Protein AF-A0A392S689-F1 (afdb_monomer_lite)

Radius of gyration: 23.04 Å; chains: 1; bounding box: 51×35×61 Å

Sequence (93 aa):
YHWNAAPGYMRWYFQISHPYRRPLPPGDPPRLCEQEALFQEEAERKGAIATSLTTRINRMTRIAEDLLSSGELPEGSCARRDVQEIWEAENYA

Secondary structure (DSSP, 8-state):
--GGGSTTHHHHHHHHH-GGGPPPPTTSPPPPHHHHHHHHHHHHHHHHHHHHHHHHHHHHHHHHHHHHHSS-S-TT-HHHHHHHHHHHGGGG-

Structure (mmCIF, N/CA/C/O backbone):
data_AF-A0A392S689-F1
#
_entry.id   AF-A0A392S689-F1
#
loop_
_atom_site.group_PDB
_atom_site.id
_atom_site.type_symbol
_atom_site.label_atom_id
_atom_site.label_alt_id
_atom_site.label_comp_id
_atom_site.label_asym_id
_atom_site.label_entity_id
_atom_site.label_seq_id
_atom_site.pdbx_PDB_ins_code
_atom_site.Cartn_x
_atom_site.Cartn_y
_atom_site.Cartn_z
_atom_site.occupancy
_atom_site.B_iso_or_equiv
_atom_site.auth_seq_id
_atom_site.auth_comp_id
_atom_site.auth_asym_id
_atom_site.auth_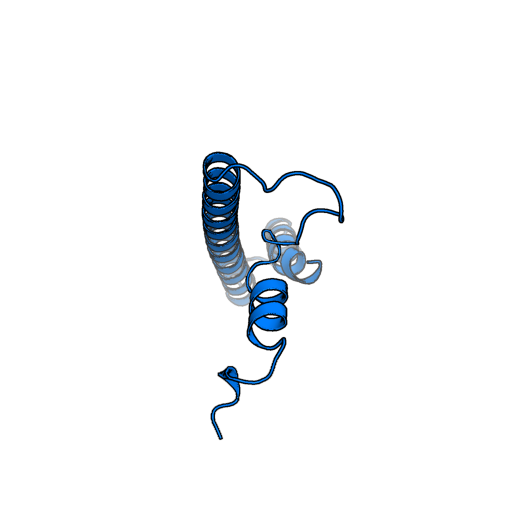atom_id
_atom_site.pdbx_PDB_model_num
ATOM 1 N N . TYR A 1 1 ? 31.447 -25.112 -10.725 1.00 50.88 1 TYR A N 1
ATOM 2 C CA . TYR A 1 1 ? 30.429 -24.754 -11.731 1.00 50.88 1 TYR A CA 1
ATOM 3 C C . TYR A 1 1 ? 30.015 -23.308 -11.520 1.00 50.88 1 TYR A C 1
ATOM 5 O O . TYR A 1 1 ? 29.426 -23.001 -10.494 1.00 50.88 1 TYR A O 1
ATOM 13 N N . HIS A 1 2 ? 30.393 -22.414 -12.436 1.00 56.28 2 HIS A N 1
ATOM 14 C CA . HIS A 1 2 ? 30.049 -20.992 -12.375 1.00 56.28 2 HIS A CA 1
ATOM 15 C C . HIS A 1 2 ? 28.706 -20.817 -13.099 1.00 56.28 2 HIS A C 1
ATOM 17 O O . HIS A 1 2 ? 28.664 -20.743 -14.325 1.00 56.28 2 HIS A O 1
ATOM 23 N N . TRP A 1 3 ? 27.593 -20.849 -12.364 1.00 57.25 3 TRP A N 1
ATOM 24 C CA . TRP A 1 3 ? 26.234 -20.763 -12.931 1.00 57.25 3 TRP A CA 1
ATOM 25 C C . TRP A 1 3 ? 26.013 -19.479 -13.754 1.00 57.25 3 TRP A C 1
ATOM 27 O O . TRP A 1 3 ? 25.195 -19.444 -14.667 1.00 57.25 3 TRP A O 1
ATOM 37 N N . ASN A 1 4 ? 26.822 -18.452 -13.496 1.00 58.66 4 ASN A N 1
ATOM 38 C CA . ASN A 1 4 ? 26.815 -17.142 -14.141 1.00 58.66 4 ASN A CA 1
ATOM 39 C C . ASN A 1 4 ? 27.368 -17.177 -15.585 1.00 58.66 4 ASN A C 1
ATOM 41 O O . ASN A 1 4 ? 27.286 -16.173 -16.285 1.00 58.66 4 ASN A O 1
ATOM 45 N N . ALA A 1 5 ? 27.947 -18.302 -16.028 1.00 67.06 5 ALA A N 1
ATOM 46 C CA . ALA A 1 5 ? 28.476 -18.486 -17.385 1.00 67.06 5 ALA A CA 1
ATOM 47 C C . ALA A 1 5 ? 27.484 -19.181 -18.340 1.00 67.06 5 ALA A C 1
ATOM 49 O O . ALA A 1 5 ? 27.805 -19.384 -19.511 1.00 67.06 5 ALA A O 1
ATOM 50 N N . ALA A 1 6 ? 26.288 -19.555 -17.866 1.00 75.75 6 ALA A N 1
ATOM 51 C CA . ALA A 1 6 ? 25.265 -20.152 -18.717 1.00 75.75 6 ALA A CA 1
ATOM 52 C C . ALA A 1 6 ? 24.780 -19.124 -19.765 1.00 75.75 6 ALA A C 1
ATOM 54 O O . ALA A 1 6 ? 24.335 -18.031 -19.385 1.00 75.75 6 ALA A O 1
ATOM 55 N N . PRO A 1 7 ? 24.846 -19.436 -21.075 1.00 70.62 7 PRO A N 1
ATOM 56 C CA . PRO A 1 7 ? 24.358 -18.546 -22.121 1.00 70.62 7 PRO A CA 1
ATOM 57 C C . PRO A 1 7 ? 22.896 -18.174 -21.858 1.00 70.62 7 PRO A C 1
ATOM 59 O O . PRO A 1 7 ? 22.035 -19.040 -21.744 1.00 70.62 7 PRO A O 1
ATOM 62 N N . GLY A 1 8 ? 22.619 -16.878 -21.719 1.00 73.25 8 GLY A N 1
ATOM 63 C CA . GLY A 1 8 ? 21.276 -16.372 -21.422 1.00 73.25 8 GLY A CA 1
ATOM 64 C C . GLY A 1 8 ? 20.983 -16.097 -19.945 1.00 73.25 8 GLY A C 1
ATOM 65 O O . GLY A 1 8 ? 20.031 -15.366 -19.683 1.00 73.25 8 GLY A O 1
ATOM 66 N N . TYR A 1 9 ? 21.814 -16.544 -18.993 1.00 78.12 9 TYR A N 1
ATOM 67 C CA . TYR A 1 9 ? 21.625 -16.228 -17.569 1.00 78.12 9 TYR A CA 1
ATOM 68 C C . TYR A 1 9 ? 21.652 -14.717 -17.315 1.00 78.12 9 TYR A C 1
ATOM 70 O O . TYR A 1 9 ? 20.740 -14.178 -16.699 1.00 78.12 9 TYR A O 1
ATOM 78 N N . MET A 1 10 ? 22.650 -14.011 -17.858 1.00 74.19 10 MET A N 1
ATOM 79 C CA . MET A 1 10 ? 22.732 -12.553 -17.714 1.00 74.19 10 MET A CA 1
ATOM 80 C C . MET A 1 10 ? 21.510 -11.870 -18.338 1.00 74.19 10 MET A C 1
ATOM 82 O O . MET A 1 10 ? 20.947 -10.955 -17.749 1.00 74.19 10 MET A O 1
ATOM 86 N N . ARG A 1 11 ? 21.037 -12.361 -19.491 1.00 68.62 11 ARG A N 1
ATOM 87 C CA . ARG A 1 11 ? 19.846 -11.826 -20.166 1.00 68.62 11 ARG A CA 1
ATOM 88 C C . ARG A 1 11 ? 18.586 -12.008 -19.318 1.00 68.62 11 ARG A C 1
ATOM 90 O O . ARG A 1 11 ? 17.816 -11.064 -19.180 1.00 68.62 11 ARG A O 1
ATOM 97 N N . TRP A 1 12 ? 18.410 -13.190 -18.735 1.00 71.50 12 TRP A N 1
ATOM 98 C CA . TRP A 1 12 ? 17.305 -13.503 -17.832 1.00 71.50 12 TRP A CA 1
ATOM 99 C C . TRP A 1 12 ? 17.376 -12.670 -16.547 1.00 71.50 12 TRP A C 1
ATOM 101 O O . TRP A 1 12 ? 16.400 -12.012 -16.197 1.00 71.50 12 TRP A O 1
ATOM 111 N N . TYR A 1 13 ? 18.549 -12.602 -15.909 1.00 70.75 13 TYR A N 1
ATOM 112 C CA . TYR A 1 13 ? 18.788 -11.801 -14.710 1.00 70.75 13 TYR A CA 1
ATOM 113 C C . TYR A 1 13 ? 18.459 -10.323 -14.942 1.00 70.75 13 TYR A C 1
ATOM 115 O O . TYR A 1 13 ? 17.732 -9.731 -14.149 1.00 70.75 13 TYR A O 1
ATOM 123 N N . PHE A 1 14 ? 18.914 -9.726 -16.050 1.00 63.41 14 PHE A N 1
ATOM 124 C CA . PHE A 1 14 ? 18.588 -8.337 -16.393 1.00 63.41 14 PHE A CA 1
ATOM 125 C C . PHE A 1 14 ? 17.087 -8.122 -16.640 1.00 63.41 14 PHE A C 1
ATOM 127 O O . PHE A 1 14 ? 16.550 -7.102 -16.217 1.00 63.41 14 PHE A O 1
ATOM 134 N N . GLN A 1 15 ? 16.395 -9.078 -17.266 1.00 63.53 15 GLN A N 1
ATOM 135 C CA . GLN A 1 15 ? 14.953 -8.983 -17.524 1.00 63.53 15 GLN A CA 1
ATOM 136 C C . GLN A 1 15 ? 14.105 -9.036 -16.246 1.00 63.53 15 GLN A C 1
ATOM 138 O O . GLN A 1 15 ? 13.097 -8.335 -16.171 1.00 63.53 15 GLN A O 1
ATOM 143 N N . ILE A 1 16 ? 14.503 -9.840 -15.254 1.00 59.78 16 ILE A N 1
ATOM 144 C CA . ILE A 1 16 ? 13.751 -9.988 -13.996 1.00 59.78 16 ILE A CA 1
ATOM 145 C C . ILE A 1 16 ? 14.110 -8.919 -12.958 1.00 59.78 16 ILE A C 1
ATOM 147 O O . ILE A 1 16 ? 13.234 -8.467 -12.230 1.00 59.78 16 ILE A O 1
ATOM 151 N N . SER A 1 17 ? 15.378 -8.499 -12.889 1.00 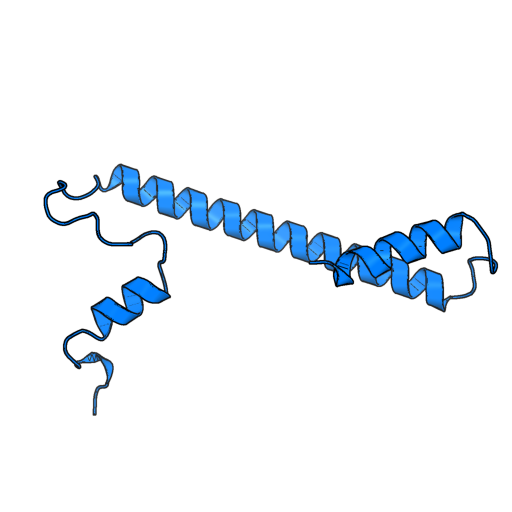63.94 17 SER A N 1
ATOM 152 C CA . SER A 1 17 ? 15.845 -7.530 -11.884 1.00 63.94 17 SER A CA 1
ATOM 153 C C . SER A 1 17 ? 15.618 -6.079 -12.308 1.00 63.94 17 SER A C 1
ATOM 155 O O . SER A 1 17 ? 15.512 -5.206 -11.454 1.00 63.94 17 SER A O 1
ATOM 157 N N . HIS A 1 18 ? 15.516 -5.813 -13.615 1.00 63.47 18 HIS A N 1
ATOM 158 C CA . HIS A 1 18 ? 15.357 -4.463 -14.158 1.00 63.47 18 HIS A CA 1
ATOM 159 C C . HIS A 1 18 ? 14.193 -4.414 -15.163 1.00 63.47 18 HIS A C 1
ATOM 161 O O . HIS A 1 18 ? 14.419 -4.244 -16.363 1.00 63.47 18 HIS A O 1
ATOM 167 N N . PRO A 1 19 ? 12.929 -4.518 -14.707 1.00 58.88 19 PRO A N 1
ATOM 168 C CA . PRO A 1 19 ? 11.749 -4.542 -15.582 1.00 58.88 19 PRO A CA 1
ATOM 169 C C . PRO A 1 19 ? 11.623 -3.323 -16.520 1.00 58.88 19 PRO A C 1
ATOM 171 O O . PRO A 1 19 ? 11.006 -3.429 -17.579 1.00 58.88 19 PRO A O 1
ATOM 174 N N . TYR A 1 20 ? 12.259 -2.193 -16.194 1.00 58.19 20 TYR A N 1
ATOM 175 C CA . TYR A 1 20 ? 12.309 -0.983 -17.033 1.00 58.19 20 TYR A CA 1
ATOM 176 C C . TYR A 1 20 ? 13.381 -1.033 -18.148 1.00 58.19 20 TYR A C 1
ATOM 178 O O . TYR A 1 20 ? 13.311 -0.285 -19.131 1.00 58.19 20 TYR A O 1
ATOM 186 N N . ARG A 1 21 ? 14.330 -1.978 -18.065 1.00 59.50 21 ARG A N 1
ATOM 187 C CA . ARG A 1 21 ? 15.307 -2.323 -19.116 1.00 59.50 21 ARG A CA 1
ATOM 188 C C . ARG A 1 21 ? 14.803 -3.438 -20.041 1.00 59.50 21 ARG A C 1
ATOM 190 O O . ARG A 1 21 ? 15.593 -4.215 -20.578 1.00 59.50 21 ARG A O 1
ATOM 197 N N . ARG A 1 22 ? 13.483 -3.547 -20.249 1.00 63.28 22 ARG A N 1
ATOM 198 C CA . ARG A 1 22 ? 12.954 -4.413 -21.314 1.00 63.28 22 ARG A CA 1
ATOM 199 C C . ARG A 1 22 ? 13.591 -4.017 -22.654 1.00 63.28 22 ARG A C 1
ATOM 201 O O . ARG A 1 22 ? 13.648 -2.819 -22.952 1.00 63.28 22 ARG A O 1
ATOM 208 N N . PRO A 1 23 ? 14.070 -4.985 -23.453 1.00 59.50 23 PRO A N 1
ATO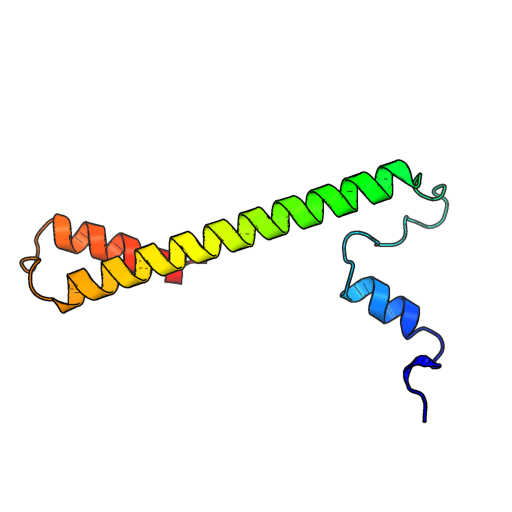M 209 C CA . PRO A 1 23 ? 14.565 -4.691 -24.789 1.00 59.50 23 PRO A CA 1
ATOM 210 C C . PRO A 1 23 ? 13.459 -4.006 -25.591 1.00 59.50 23 PRO A C 1
ATOM 212 O O . PRO A 1 23 ? 12.297 -4.406 -25.492 1.00 59.50 23 PRO A O 1
ATOM 215 N N . LEU A 1 24 ? 13.821 -2.982 -26.362 1.00 63.06 24 LEU A N 1
ATOM 216 C CA . LEU A 1 24 ? 12.910 -2.431 -27.357 1.00 63.06 24 LEU A CA 1
ATOM 217 C C . LEU A 1 24 ? 12.515 -3.527 -28.367 1.00 63.06 24 LEU A C 1
ATOM 219 O O . LEU A 1 24 ? 13.275 -4.492 -28.547 1.00 63.06 24 LEU A O 1
ATOM 223 N N . PRO A 1 25 ? 11.341 -3.409 -29.010 1.00 70.31 25 PRO A N 1
ATOM 224 C CA . PRO A 1 25 ? 10.978 -4.246 -30.143 1.00 70.31 25 PRO A CA 1
ATOM 225 C C . PRO A 1 25 ? 12.123 -4.351 -31.168 1.00 70.31 25 PRO A C 1
ATOM 227 O O . PRO A 1 25 ? 12.874 -3.391 -31.365 1.00 70.31 25 PRO A O 1
ATOM 230 N N . PRO A 1 26 ? 12.287 -5.505 -31.836 1.00 67.31 26 PRO A N 1
ATOM 231 C CA . PRO A 1 26 ? 13.292 -5.649 -32.882 1.00 67.31 26 PRO A CA 1
ATOM 232 C C . PRO A 1 26 ? 13.059 -4.614 -33.992 1.00 67.31 26 PRO A C 1
ATOM 234 O O . PRO A 1 26 ? 12.008 -4.631 -34.626 1.00 67.31 26 PRO A O 1
ATOM 237 N N . GLY A 1 27 ? 14.038 -3.739 -34.233 1.00 71.00 27 GLY A N 1
ATOM 238 C CA . GLY A 1 27 ? 13.976 -2.705 -35.275 1.00 71.00 27 GLY A CA 1
ATOM 239 C C . GLY A 1 27 ? 14.006 -1.269 -34.752 1.00 71.00 27 GLY A C 1
ATOM 240 O O . GLY A 1 27 ? 14.325 -0.366 -35.523 1.00 71.00 27 GLY A O 1
ATOM 241 N N . ASP A 1 28 ? 13.765 -1.059 -33.458 1.00 71.00 28 ASP A N 1
ATOM 242 C CA . ASP A 1 28 ? 13.886 0.268 -32.862 1.00 71.00 28 ASP A CA 1
ATOM 243 C C . ASP A 1 28 ? 15.352 0.588 -32.513 1.00 71.00 28 ASP A C 1
ATOM 245 O O . ASP A 1 28 ? 16.082 -0.284 -32.019 1.00 71.00 28 ASP A O 1
ATOM 249 N N . PRO A 1 29 ? 15.815 1.830 -32.751 1.00 70.50 29 PRO A N 1
ATOM 250 C CA . PRO A 1 29 ? 17.153 2.249 -32.356 1.00 70.50 29 PRO A CA 1
ATOM 251 C C . PRO A 1 29 ? 17.322 2.153 -30.829 1.00 70.50 29 PRO A C 1
ATOM 253 O O . PRO A 1 29 ? 16.357 2.382 -30.096 1.00 70.50 29 PRO A O 1
ATOM 256 N N . PRO A 1 30 ? 18.530 1.832 -30.322 1.00 67.69 30 PRO A N 1
ATOM 257 C CA . PRO A 1 30 ? 18.796 1.803 -28.886 1.00 67.69 30 PRO A CA 1
ATOM 258 C C . PRO A 1 30 ? 18.338 3.097 -28.207 1.00 67.69 30 PRO A C 1
ATOM 260 O O . PRO A 1 30 ? 18.539 4.186 -28.751 1.00 67.69 30 PRO A O 1
ATOM 263 N N . ARG A 1 31 ? 17.738 2.985 -27.014 1.00 70.50 31 ARG A N 1
ATOM 264 C CA . ARG A 1 31 ? 17.375 4.167 -26.222 1.00 70.50 31 ARG A CA 1
ATOM 265 C C . ARG A 1 31 ? 18.636 4.982 -25.944 1.00 70.50 31 ARG A C 1
ATOM 267 O O . ARG A 1 31 ? 19.698 4.422 -25.675 1.00 70.50 31 ARG A O 1
ATOM 274 N N . LEU A 1 32 ? 18.516 6.305 -26.019 1.00 80.25 32 LEU A N 1
ATOM 275 C CA . LEU A 1 32 ? 19.616 7.199 -25.668 1.00 80.25 32 LEU A CA 1
ATOM 276 C C . LEU A 1 32 ? 19.972 7.007 -24.190 1.00 80.25 32 LEU A C 1
ATOM 278 O O . LEU A 1 32 ? 19.082 6.829 -23.355 1.00 80.25 32 LEU A O 1
ATOM 282 N N . CYS A 1 33 ? 21.264 7.076 -23.861 1.00 71.62 33 CYS A N 1
ATOM 283 C CA . CYS A 1 33 ? 21.739 6.873 -22.489 1.00 71.62 33 CYS A CA 1
ATOM 284 C C . CYS A 1 33 ? 21.081 7.843 -21.492 1.00 71.62 33 CYS A C 1
ATOM 286 O O . CYS A 1 33 ? 20.769 7.456 -20.369 1.00 71.62 33 CYS A O 1
ATOM 288 N N . GLU A 1 34 ? 20.793 9.071 -21.924 1.00 73.12 34 GLU A N 1
ATOM 289 C CA . GLU A 1 34 ? 20.083 10.087 -21.142 1.00 73.12 34 GLU A CA 1
ATOM 290 C C . GLU A 1 34 ? 18.657 9.642 -20.793 1.00 73.12 34 GLU A C 1
ATOM 292 O O . GLU A 1 34 ? 18.201 9.803 -19.665 1.00 73.12 34 GLU A O 1
ATOM 297 N N . GLN A 1 35 ? 17.963 9.005 -21.738 1.00 73.69 35 GLN A N 1
ATOM 298 C CA . GLN A 1 35 ? 16.609 8.503 -21.529 1.00 73.69 35 GLN A CA 1
ATOM 299 C C . GLN A 1 35 ? 16.595 7.312 -20.560 1.00 73.69 35 GLN A C 1
ATOM 301 O O . GLN A 1 35 ? 15.699 7.200 -19.726 1.00 73.69 35 GLN A O 1
ATOM 306 N N . GLU A 1 36 ? 17.591 6.426 -20.635 1.00 73.88 36 GLU A N 1
ATOM 307 C CA . GLU A 1 36 ? 17.748 5.328 -19.673 1.00 73.88 36 GLU A CA 1
ATOM 308 C C . GLU A 1 36 ? 18.075 5.834 -18.262 1.00 73.88 36 GLU A C 1
ATOM 310 O O . GLU A 1 36 ? 17.533 5.302 -17.291 1.00 73.88 36 GLU A O 1
ATOM 315 N N . ALA A 1 37 ? 18.895 6.884 -18.148 1.00 74.62 37 ALA A N 1
ATOM 316 C CA . ALA A 1 37 ? 19.212 7.526 -16.874 1.00 74.62 37 ALA A CA 1
ATOM 317 C C . ALA A 1 37 ? 17.966 8.146 -16.217 1.00 74.62 37 ALA A C 1
ATOM 319 O O . ALA A 1 37 ? 17.736 7.930 -15.029 1.00 74.62 37 ALA A O 1
ATOM 320 N N . LEU A 1 38 ? 17.114 8.824 -16.994 1.00 74.81 38 LEU A N 1
ATOM 321 C CA . LEU A 1 38 ? 15.850 9.384 -16.498 1.00 74.81 38 LEU A CA 1
ATOM 322 C C . LEU A 1 38 ? 14.878 8.300 -16.009 1.00 74.81 38 LEU A C 1
ATOM 324 O O . LEU A 1 38 ? 14.236 8.462 -14.974 1.00 74.81 38 LEU A O 1
ATOM 328 N N . PHE A 1 39 ? 14.777 7.169 -16.716 1.00 73.69 39 PHE A N 1
ATOM 329 C CA . PHE A 1 39 ? 13.937 6.052 -16.265 1.00 73.69 39 PHE A CA 1
ATOM 330 C C . PHE A 1 39 ? 14.457 5.402 -14.979 1.00 73.69 39 PHE A C 1
ATOM 332 O O . PHE A 1 39 ? 13.660 5.008 -14.127 1.00 73.69 39 PHE A O 1
ATOM 339 N N . GLN A 1 40 ? 15.779 5.280 -14.836 1.00 74.12 40 GLN A N 1
ATOM 340 C CA . GLN A 1 40 ? 16.421 4.780 -13.619 1.00 74.12 40 GLN A CA 1
ATOM 341 C C . GLN A 1 40 ? 16.131 5.718 -12.434 1.00 74.12 40 GLN A C 1
ATOM 343 O O . GLN A 1 40 ? 15.642 5.259 -11.404 1.00 74.12 40 GLN A O 1
ATOM 348 N N . GLU A 1 41 ? 16.349 7.025 -12.608 1.00 77.62 41 GLU A N 1
ATOM 349 C CA . GLU A 1 41 ? 16.055 8.050 -11.600 1.00 77.62 41 GLU A CA 1
ATOM 350 C C . GLU A 1 41 ? 14.573 8.039 -11.194 1.00 77.62 41 GLU A C 1
ATOM 352 O O . GLU A 1 41 ? 14.237 8.060 -10.008 1.00 77.62 41 GLU A O 1
ATOM 357 N N . GLU A 1 42 ? 13.660 7.957 -12.168 1.00 74.44 42 GLU A N 1
ATOM 358 C CA . GLU A 1 42 ? 12.225 7.918 -11.898 1.00 74.44 42 GLU A CA 1
ATOM 359 C C . GLU A 1 42 ? 11.831 6.656 -11.116 1.00 74.44 42 GLU A C 1
ATOM 361 O O . GLU A 1 42 ? 11.021 6.734 -10.189 1.00 74.44 42 GLU A O 1
ATOM 366 N N . ALA A 1 43 ? 12.411 5.500 -11.451 1.00 76.19 43 ALA A N 1
ATOM 367 C CA . ALA A 1 43 ? 12.169 4.248 -10.742 1.00 76.19 43 ALA A CA 1
ATOM 368 C C . ALA A 1 43 ? 12.690 4.300 -9.298 1.00 76.19 43 ALA A C 1
ATOM 370 O O . ALA A 1 43 ? 11.976 3.893 -8.381 1.00 76.19 43 ALA A O 1
ATOM 371 N N . GLU A 1 44 ? 13.888 4.844 -9.079 1.00 75.62 44 GLU A N 1
ATOM 372 C CA . GLU A 1 44 ? 14.469 5.030 -7.744 1.00 75.62 44 GLU A CA 1
ATOM 373 C C . GLU A 1 44 ? 13.628 5.996 -6.905 1.00 75.62 44 GLU A C 1
ATOM 375 O O . GLU A 1 44 ? 13.259 5.684 -5.768 1.00 75.62 44 GLU A O 1
ATOM 380 N N . ARG A 1 45 ? 13.218 7.127 -7.489 1.00 79.00 45 ARG A N 1
ATOM 381 C CA . ARG A 1 45 ? 12.339 8.101 -6.835 1.00 79.00 45 ARG A CA 1
ATOM 382 C C . ARG A 1 45 ? 10.980 7.493 -6.489 1.00 79.00 45 ARG A C 1
ATOM 384 O O . ARG A 1 45 ? 10.516 7.648 -5.359 1.00 79.00 45 ARG A O 1
ATOM 391 N N . LYS A 1 46 ? 10.336 6.794 -7.429 1.00 76.69 46 LYS A N 1
ATOM 392 C CA . LYS A 1 46 ? 9.053 6.107 -7.195 1.00 76.69 46 LYS A CA 1
ATOM 393 C C . LYS A 1 46 ? 9.192 5.020 -6.130 1.00 76.69 46 LYS A C 1
ATOM 395 O O . LYS A 1 46 ? 8.329 4.929 -5.262 1.00 76.69 46 LYS A O 1
ATOM 400 N N . GLY A 1 47 ? 10.283 4.255 -6.144 1.00 81.69 47 GLY A N 1
ATOM 401 C CA . GLY A 1 47 ? 10.581 3.240 -5.132 1.00 81.69 47 GLY A CA 1
ATOM 402 C C . GLY A 1 47 ? 10.746 3.839 -3.733 1.00 81.69 47 GLY A C 1
ATOM 403 O O . GLY A 1 47 ? 10.155 3.342 -2.772 1.00 81.69 47 GLY A O 1
ATOM 404 N N . ALA A 1 48 ? 11.473 4.952 -3.616 1.00 81.69 48 ALA A N 1
ATOM 405 C CA . ALA A 1 48 ? 11.641 5.670 -2.354 1.00 81.69 48 ALA A CA 1
ATOM 406 C C . ALA A 1 48 ? 10.308 6.223 -1.821 1.00 81.69 48 ALA A C 1
ATOM 408 O O . ALA A 1 48 ? 10.008 6.085 -0.633 1.00 81.69 48 ALA A O 1
ATOM 409 N N . ILE A 1 49 ? 9.474 6.793 -2.699 1.00 88.50 49 ILE A N 1
ATOM 410 C CA . ILE A 1 49 ? 8.133 7.280 -2.341 1.00 88.50 49 ILE A CA 1
ATOM 411 C C . ILE A 1 49 ? 7.239 6.121 -1.886 1.00 88.50 49 ILE A C 1
ATOM 413 O O . ILE A 1 49 ? 6.611 6.229 -0.835 1.00 88.50 49 ILE A O 1
ATOM 417 N N . ALA A 1 50 ? 7.215 5.004 -2.620 1.00 82.19 50 ALA A N 1
ATOM 418 C CA . ALA A 1 50 ? 6.436 3.820 -2.258 1.00 82.19 50 ALA A CA 1
ATOM 419 C C . ALA A 1 50 ? 6.868 3.248 -0.897 1.00 82.19 50 ALA A C 1
ATOM 421 O O . ALA A 1 50 ? 6.027 2.946 -0.051 1.00 82.19 50 ALA A O 1
ATOM 422 N N . THR A 1 51 ? 8.178 3.185 -0.642 1.00 85.06 51 THR A N 1
ATOM 423 C CA . THR A 1 51 ? 8.741 2.729 0.640 1.00 85.06 51 THR A CA 1
ATOM 424 C C . THR A 1 51 ? 8.357 3.664 1.788 1.00 85.06 51 THR A C 1
ATOM 426 O O . THR A 1 51 ? 7.930 3.215 2.855 1.00 85.06 51 THR A O 1
ATOM 429 N N . SER A 1 52 ? 8.466 4.978 1.571 1.00 90.00 52 SER A N 1
ATOM 430 C CA . SER A 1 52 ? 8.075 5.988 2.557 1.00 90.00 52 SER A CA 1
ATOM 431 C C . SER A 1 52 ? 6.580 5.920 2.876 1.00 90.00 52 SER A C 1
ATOM 433 O O . SER A 1 52 ? 6.201 5.961 4.048 1.00 90.00 52 SER A O 1
ATOM 435 N N . LEU A 1 53 ? 5.736 5.760 1.852 1.00 90.50 53 LEU A N 1
ATOM 436 C CA . LEU A 1 53 ? 4.291 5.624 2.008 1.00 90.50 53 LEU A CA 1
ATOM 437 C C . LEU A 1 53 ? 3.931 4.350 2.778 1.00 90.50 53 LEU A C 1
ATOM 439 O O . LEU A 1 53 ? 3.194 4.433 3.754 1.00 90.50 53 LEU A O 1
ATOM 443 N N . THR A 1 54 ? 4.527 3.213 2.416 1.00 88.69 54 THR A N 1
ATOM 444 C CA . THR A 1 54 ? 4.334 1.930 3.117 1.00 88.69 54 THR A CA 1
ATOM 445 C C . THR A 1 54 ? 4.714 2.049 4.594 1.00 88.69 54 THR A C 1
ATOM 447 O O . THR A 1 54 ? 3.963 1.653 5.476 1.00 88.69 54 THR A O 1
ATOM 450 N N . THR A 1 55 ? 5.844 2.697 4.892 1.00 90.38 55 THR A N 1
ATOM 451 C CA . THR A 1 55 ? 6.284 2.930 6.278 1.00 90.38 55 THR A CA 1
ATOM 452 C C . THR A 1 55 ? 5.271 3.767 7.066 1.00 90.38 55 THR A C 1
ATOM 454 O O . THR A 1 55 ? 5.025 3.505 8.245 1.00 90.38 55 THR A O 1
ATOM 457 N N . ARG A 1 56 ? 4.680 4.787 6.432 1.00 92.94 56 ARG A N 1
ATOM 458 C CA . ARG A 1 56 ? 3.651 5.632 7.054 1.00 92.94 56 ARG A CA 1
ATOM 459 C C . ARG A 1 56 ? 2.353 4.866 7.292 1.00 92.94 56 ARG A C 1
ATOM 461 O O . ARG A 1 56 ? 1.810 4.995 8.384 1.00 92.94 56 ARG A O 1
ATOM 468 N N . ILE A 1 57 ? 1.909 4.063 6.324 1.00 91.25 57 ILE A N 1
ATOM 469 C CA . ILE A 1 57 ? 0.716 3.213 6.444 1.00 91.25 57 ILE A CA 1
ATOM 470 C C . ILE A 1 57 ? 0.889 2.244 7.615 1.00 91.25 57 ILE A C 1
ATOM 472 O O . ILE A 1 57 ? 0.113 2.312 8.560 1.00 91.25 57 ILE A O 1
ATOM 476 N N . ASN A 1 58 ? 1.990 1.489 7.659 1.00 90.12 58 ASN A N 1
ATOM 477 C CA . ASN A 1 58 ? 2.254 0.534 8.744 1.00 90.12 58 ASN A CA 1
ATOM 478 C C . ASN A 1 58 ? 2.276 1.202 10.128 1.00 90.12 58 ASN A C 1
ATOM 480 O O . ASN A 1 58 ? 1.879 0.615 11.135 1.00 90.12 58 ASN A O 1
ATOM 484 N N . ARG A 1 59 ? 2.759 2.450 10.206 1.00 94.31 59 ARG A N 1
ATOM 485 C CA . ARG A 1 59 ? 2.721 3.225 11.451 1.00 94.31 59 A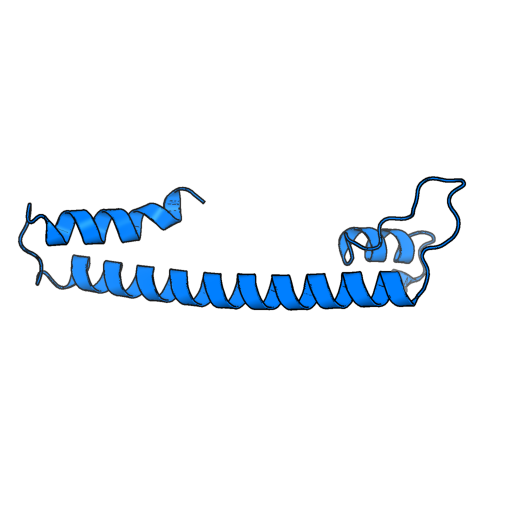RG A CA 1
ATOM 486 C C . ARG A 1 59 ? 1.289 3.593 11.842 1.00 94.31 59 ARG A C 1
ATOM 488 O O . ARG A 1 59 ? 0.977 3.533 13.026 1.00 94.31 59 ARG A O 1
ATOM 495 N N . MET A 1 60 ? 0.453 3.991 10.886 1.00 93.81 60 MET A N 1
ATOM 496 C CA . MET A 1 60 ? -0.958 4.300 11.133 1.00 93.81 60 MET A CA 1
ATOM 497 C C . MET A 1 60 ? -1.725 3.057 11.583 1.00 93.81 60 MET A C 1
ATOM 499 O O . MET A 1 60 ? -2.423 3.138 12.591 1.00 93.81 60 MET A O 1
ATOM 503 N N . THR A 1 61 ? -1.522 1.909 10.930 1.00 91.62 61 THR A N 1
ATOM 504 C CA . THR A 1 61 ? -2.153 0.639 11.319 1.00 91.62 61 THR A CA 1
ATOM 505 C C . THR A 1 61 ? -1.806 0.258 12.753 1.00 91.62 61 THR A C 1
ATOM 507 O O . THR A 1 61 ? -2.697 -0.050 13.537 1.00 91.62 61 THR A O 1
ATOM 510 N N . ARG A 1 62 ? -0.528 0.365 13.144 1.00 93.06 62 ARG A N 1
ATOM 511 C CA . ARG A 1 62 ? -0.100 0.082 14.526 1.00 93.06 62 ARG A CA 1
ATOM 512 C C . ARG A 1 62 ? -0.753 0.998 15.558 1.00 93.06 62 ARG A C 1
ATOM 514 O O . ARG A 1 62 ? -1.048 0.550 16.656 1.00 93.06 62 ARG A O 1
ATOM 521 N N . ILE A 1 63 ? -0.954 2.276 15.229 1.00 94.25 63 ILE A N 1
ATOM 522 C CA . ILE A 1 63 ? -1.651 3.214 16.123 1.00 94.25 63 ILE A CA 1
ATOM 523 C C . ILE A 1 63 ? -3.126 2.823 16.246 1.00 94.25 63 ILE A C 1
ATOM 525 O O . ILE A 1 63 ? -3.670 2.840 17.345 1.00 94.25 63 ILE A O 1
ATOM 529 N N . ALA A 1 64 ? -3.770 2.459 15.136 1.00 93.44 64 ALA A N 1
ATOM 530 C CA . ALA A 1 64 ? -5.160 2.020 15.148 1.00 93.44 64 ALA A CA 1
ATOM 531 C C . ALA A 1 64 ? -5.346 0.736 15.976 1.00 93.44 64 ALA A C 1
ATOM 533 O O . ALA A 1 64 ? -6.254 0.665 16.798 1.00 93.44 64 ALA A O 1
ATOM 534 N N . GLU A 1 65 ? -4.452 -0.241 15.818 1.00 93.50 65 GLU A N 1
ATOM 535 C CA . GLU A 1 65 ? -4.445 -1.484 16.598 1.00 93.50 65 GLU A CA 1
ATOM 536 C C . GLU A 1 65 ? -4.298 -1.224 18.107 1.00 93.50 65 GLU A C 1
ATOM 538 O O . GLU A 1 65 ? -5.048 -1.790 18.907 1.00 93.50 65 GLU A O 1
ATOM 543 N N . ASP A 1 66 ? -3.375 -0.338 18.493 1.00 95.31 66 ASP A N 1
ATOM 544 C CA . ASP A 1 66 ? -3.157 0.052 19.890 1.00 95.31 66 ASP A CA 1
ATOM 545 C C . ASP A 1 66 ? -4.413 0.703 20.492 1.00 95.31 66 ASP A C 1
ATOM 547 O O . ASP A 1 66 ? -4.872 0.297 21.558 1.00 95.31 66 ASP A O 1
ATOM 551 N N . LEU A 1 67 ? -5.049 1.627 19.763 1.00 94.44 67 LEU A N 1
ATOM 552 C CA . LEU A 1 67 ? -6.288 2.295 20.185 1.00 94.44 67 LEU A CA 1
ATOM 553 C C . LEU A 1 67 ? -7.487 1.343 20.304 1.00 94.44 67 LEU A C 1
ATOM 555 O O . LEU A 1 67 ? -8.334 1.518 21.180 1.00 94.44 67 LEU A O 1
ATOM 559 N N . LEU A 1 68 ? -7.588 0.346 19.422 1.00 93.06 68 LEU A N 1
ATOM 560 C CA . LEU A 1 68 ? -8.640 -0.673 19.501 1.00 93.06 68 LEU A CA 1
ATOM 561 C C . LEU A 1 68 ? -8.411 -1.627 20.680 1.00 93.06 68 LEU A C 1
ATOM 563 O O . LEU A 1 68 ? -9.377 -2.087 21.288 1.00 93.06 68 LEU A O 1
ATOM 567 N N . SER A 1 69 ? -7.149 -1.896 21.019 1.00 93.75 69 SER A N 1
ATOM 568 C CA . SER A 1 69 ? -6.759 -2.816 22.094 1.00 93.75 69 SER A CA 1
ATOM 569 C C . SER A 1 69 ? -6.723 -2.159 23.478 1.00 93.75 69 SER A C 1
ATOM 571 O O . SER A 1 69 ? -6.864 -2.854 24.484 1.00 93.75 69 SER A O 1
ATOM 573 N N . SER A 1 70 ? -6.548 -0.836 23.554 1.00 94.19 70 SER A N 1
ATOM 574 C CA . SER A 1 70 ? -6.408 -0.096 24.816 1.00 94.19 70 SER A CA 1
ATOM 575 C C . SER A 1 70 ? -7.699 -0.027 25.637 1.00 94.19 70 SER A C 1
ATOM 577 O O . SER A 1 70 ? -7.654 0.209 26.844 1.00 94.19 70 SER A O 1
ATOM 579 N N . GLY A 1 71 ? -8.859 -0.222 24.999 1.00 91.44 71 GLY A N 1
ATOM 580 C CA . GLY A 1 71 ? -10.171 -0.058 25.631 1.00 91.44 71 GLY A CA 1
ATOM 581 C C . GLY A 1 71 ? -10.555 1.403 25.906 1.00 91.44 71 GLY A C 1
ATOM 582 O O . GLY A 1 71 ? -11.589 1.652 26.522 1.00 91.44 71 GLY A O 1
ATOM 583 N N . GLU A 1 72 ? -9.760 2.374 25.440 1.00 93.00 72 GLU A N 1
ATOM 584 C CA . GLU A 1 72 ? -10.043 3.811 25.584 1.00 93.00 72 GLU A CA 1
ATOM 585 C C . GLU A 1 72 ? -11.237 4.262 24.733 1.00 93.00 72 GLU A C 1
ATOM 587 O O . GLU A 1 72 ? -11.891 5.259 25.045 1.00 93.00 72 GLU A O 1
ATOM 592 N N . LEU A 1 73 ? -11.536 3.522 23.660 1.00 92.88 73 LEU A N 1
ATOM 593 C CA . LEU A 1 73 ? -12.641 3.804 22.753 1.00 92.88 73 LEU A CA 1
ATOM 594 C C . LEU A 1 73 ? -13.894 3.010 23.158 1.00 92.88 73 LEU A C 1
ATOM 596 O O . LEU A 1 73 ? -13.899 1.777 23.045 1.00 92.88 73 LEU A O 1
ATOM 600 N N . PRO A 1 74 ? -14.990 3.686 23.559 1.00 93.38 74 PRO A N 1
ATOM 601 C CA . PRO A 1 74 ? -16.228 3.012 23.927 1.00 93.38 74 PRO A CA 1
ATOM 602 C C . PRO A 1 74 ? -16.773 2.153 22.783 1.00 93.38 74 PRO A C 1
ATOM 604 O O . PRO A 1 74 ? -16.774 2.573 21.617 1.00 93.38 74 PRO A O 1
ATOM 607 N N . GLU A 1 75 ? -17.281 0.970 23.128 1.00 90.44 75 GLU A N 1
ATOM 608 C CA . GLU A 1 75 ? -17.969 0.075 22.197 1.00 90.44 75 GLU A CA 1
ATOM 609 C C . GLU A 1 75 ? -19.107 0.823 21.475 1.00 90.44 75 GLU A C 1
ATOM 611 O O . GLU A 1 75 ? -19.915 1.509 22.104 1.00 90.44 75 GLU A O 1
ATOM 616 N N . GLY A 1 76 ? -19.167 0.713 20.146 1.00 90.44 76 GLY A N 1
ATOM 617 C CA . GLY A 1 76 ? -20.201 1.365 19.331 1.00 90.44 76 GLY A CA 1
ATOM 618 C C . GLY A 1 76 ? -20.030 2.875 19.119 1.00 90.44 76 GLY A C 1
ATOM 619 O O . GLY A 1 76 ? -20.872 3.488 18.464 1.00 90.44 76 GLY A O 1
ATOM 620 N N . SER A 1 77 ? -18.958 3.492 19.628 1.00 94.19 77 SER A N 1
ATOM 621 C CA . SER A 1 77 ? -18.658 4.897 19.331 1.00 94.19 77 SER A CA 1
ATOM 622 C C . SER A 1 77 ? -18.250 5.098 17.866 1.00 94.19 77 SER A C 1
ATOM 624 O O . SER A 1 77 ? -17.611 4.234 17.260 1.00 94.19 77 SER A O 1
ATOM 626 N N . CYS A 1 78 ? -18.566 6.273 17.306 1.00 93.50 78 CYS A N 1
ATOM 627 C CA . CYS A 1 78 ? -18.106 6.648 15.965 1.00 93.50 78 CYS A CA 1
ATOM 628 C C . CYS A 1 78 ? -16.576 6.587 15.865 1.00 93.50 78 CYS A C 1
ATOM 630 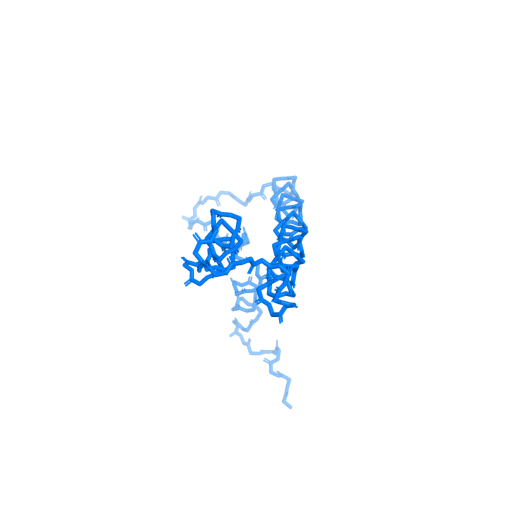O O . CYS A 1 78 ? -16.058 6.018 14.917 1.00 93.50 78 CYS A O 1
ATOM 632 N N . ALA A 1 79 ? -15.869 7.066 16.894 1.00 92.88 79 ALA A N 1
ATOM 633 C CA . ALA A 1 79 ? -14.410 7.029 16.944 1.00 92.88 79 ALA A CA 1
ATOM 634 C C . ALA A 1 79 ? -13.853 5.602 16.819 1.00 92.88 79 ALA A C 1
ATOM 636 O O . ALA A 1 79 ? -12.896 5.379 16.085 1.00 92.88 79 ALA A O 1
ATOM 637 N N . ARG A 1 80 ? -14.471 4.619 17.487 1.00 93.62 80 ARG A N 1
ATOM 638 C CA . ARG A 1 80 ? -14.056 3.218 17.369 1.00 93.62 80 ARG A CA 1
ATOM 639 C C . ARG A 1 80 ? -14.272 2.664 15.965 1.00 93.62 80 ARG A C 1
ATOM 641 O O . ARG A 1 80 ? -13.394 1.978 15.456 1.00 93.62 80 ARG A O 1
ATOM 648 N N . ARG A 1 81 ? -15.412 2.974 15.342 1.00 94.31 81 ARG A N 1
ATOM 649 C CA . ARG A 1 81 ? -15.699 2.559 13.962 1.00 94.31 81 ARG A CA 1
ATOM 650 C C . ARG A 1 81 ? -14.700 3.169 12.980 1.00 94.31 81 ARG A C 1
ATOM 652 O O . ARG A 1 81 ? -14.155 2.441 12.164 1.00 94.31 81 ARG A O 1
ATOM 659 N N . ASP A 1 82 ? -14.419 4.462 13.103 1.00 94.00 82 ASP A N 1
ATOM 660 C CA . ASP A 1 82 ? -13.502 5.166 12.204 1.00 94.00 82 ASP A CA 1
ATOM 661 C C . ASP A 1 82 ? -12.066 4.607 12.323 1.00 94.00 82 ASP A C 1
ATOM 663 O O . ASP A 1 82 ? -11.383 4.401 11.322 1.00 94.00 82 ASP A O 1
ATOM 667 N N . VAL A 1 83 ? -11.612 4.293 13.544 1.00 93.06 83 VAL A N 1
ATOM 668 C CA . VAL A 1 83 ? -10.309 3.640 13.777 1.00 93.06 83 VAL A CA 1
ATOM 669 C C . VAL A 1 83 ? -10.288 2.210 13.227 1.00 93.06 83 VAL A C 1
ATOM 671 O O . VAL A 1 83 ? -9.278 1.783 12.667 1.00 93.06 83 VAL A O 1
ATOM 674 N N . GLN A 1 84 ? -11.398 1.482 13.341 1.00 92.88 84 GLN A N 1
ATOM 675 C CA . GLN A 1 84 ? -11.526 0.143 12.777 1.00 92.88 84 GLN A CA 1
ATOM 676 C C . GLN A 1 84 ? -11.486 0.158 11.243 1.00 92.88 84 GLN A C 1
ATOM 678 O O . GLN A 1 84 ? -10.765 -0.644 10.660 1.00 92.88 84 GLN A O 1
ATOM 683 N N . GLU A 1 85 ? -12.151 1.109 10.585 1.00 91.38 85 GLU A N 1
ATOM 684 C CA . GLU A 1 85 ? -12.062 1.284 9.127 1.00 91.38 85 GLU A CA 1
ATOM 685 C C . GLU A 1 85 ? -10.622 1.566 8.664 1.00 91.38 85 GLU A C 1
ATOM 687 O O . GLU A 1 85 ? -10.179 1.017 7.655 1.00 91.38 85 GLU A O 1
ATOM 692 N N . ILE A 1 86 ? -9.858 2.369 9.416 1.00 90.38 86 ILE A N 1
ATOM 693 C CA . ILE A 1 86 ? -8.439 2.637 9.121 1.00 90.38 86 ILE A CA 1
ATOM 694 C C . ILE A 1 86 ? -7.594 1.362 9.224 1.00 90.38 86 ILE A C 1
ATOM 696 O O . ILE A 1 86 ? -6.717 1.149 8.388 1.00 90.38 86 ILE A O 1
ATOM 700 N N . TRP A 1 87 ? -7.843 0.523 10.231 1.00 89.19 87 TRP A N 1
ATOM 701 C CA . TRP A 1 87 ? -7.138 -0.750 10.401 1.00 89.19 87 TRP A CA 1
ATOM 702 C C . TRP A 1 87 ? -7.519 -1.766 9.309 1.00 89.19 87 TRP A C 1
ATOM 704 O O . TRP A 1 87 ? -6.655 -2.447 8.762 1.00 89.19 87 TRP A O 1
ATOM 714 N N . GLU A 1 88 ? -8.798 -1.834 8.931 1.00 87.62 88 GLU A N 1
ATOM 715 C CA . GLU A 1 88 ? -9.287 -2.757 7.899 1.00 87.62 88 GLU A CA 1
ATOM 716 C C . GLU A 1 88 ? -8.860 -2.361 6.480 1.00 87.62 88 GLU A C 1
ATOM 718 O O . GLU A 1 88 ? -8.748 -3.234 5.618 1.00 87.62 88 GLU A O 1
ATOM 723 N N . ALA A 1 89 ? -8.576 -1.079 6.230 1.00 83.06 89 ALA A N 1
ATOM 724 C CA . ALA A 1 89 ? -8.149 -0.578 4.923 1.00 83.06 89 ALA A CA 1
ATOM 725 C C . ALA A 1 89 ? -6.862 -1.244 4.391 1.00 83.06 89 ALA A C 1
ATOM 727 O O . ALA A 1 89 ? -6.664 -1.285 3.177 1.00 83.06 89 ALA A O 1
ATOM 728 N N . GLU A 1 90 ? -6.011 -1.802 5.260 1.00 68.81 90 GLU A N 1
ATOM 729 C CA . GLU A 1 90 ? -4.815 -2.553 4.848 1.00 68.81 90 GLU A CA 1
ATOM 730 C C . GLU A 1 90 ? -5.156 -3.939 4.264 1.00 68.81 90 GLU A C 1
ATOM 732 O O . GLU A 1 90 ? -4.423 -4.443 3.419 1.00 68.81 90 GLU A O 1
ATOM 737 N N . ASN A 1 91 ? -6.299 -4.535 4.629 1.00 60.59 91 ASN A N 1
ATOM 738 C CA . ASN A 1 91 ? -6.693 -5.882 4.185 1.00 60.59 91 ASN A CA 1
ATOM 739 C C . ASN A 1 91 ? -7.268 -5.934 2.753 1.00 60.59 91 ASN A C 1
ATOM 741 O O . ASN A 1 91 ? -7.559 -7.020 2.252 1.00 60.59 91 ASN A O 1
ATOM 745 N N . TYR A 1 92 ? -7.450 -4.783 2.097 1.00 57.19 92 TYR A N 1
ATOM 746 C CA . TYR A 1 92 ? -8.004 -4.675 0.738 1.00 57.19 92 TYR A CA 1
ATOM 747 C C . TYR A 1 92 ? -6.954 -4.369 -0.349 1.00 57.19 92 TYR A C 1
ATOM 749 O O . TYR A 1 92 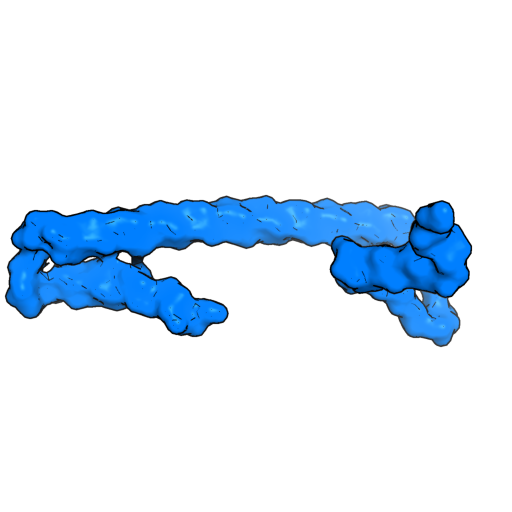? -7.333 -4.199 -1.512 1.00 57.19 92 TYR A O 1
ATOM 757 N N . ALA A 1 93 ? -5.668 -4.274 0.010 1.00 51.41 93 ALA A N 1
ATOM 758 C CA . ALA A 1 93 ? -4.551 -3.995 -0.903 1.00 51.41 93 ALA A CA 1
ATOM 759 C C . ALA A 1 93 ? -3.810 -5.274 -1.326 1.00 51.41 93 ALA A C 1
ATOM 761 O O . ALA A 1 93 ? -3.400 -5.335 -2.510 1.00 51.41 93 ALA A O 1
#

pLDDT: mean 78.76, std 12.95, range [50.88, 95.31]

Organism: NCBI:txid97028

Foldseek 3Di:
DPPCPPVCPVVVCCCVVPVVPDDDPPPDDDDDPVVVVVVVVVVVVVVVVVVVVVVVLVVLLVVLVCVLVVCPDDPPDPVNVVSVCSNCVVVVD